Protein AF-A0A0S7WJ43-F1 (afdb_monomer)

Radius of gyration: 15.32 Å; Cα contacts (8 Å, |Δi|>4): 80; chains: 1; bounding box: 43×39×33 Å

Secondary structure (DSSP, 8-state):
---------GGGS-HHHHHHHHHHHH-HHHHHHHTTPPTT---SS--HHHHHHHHHHHHHTHHHHHHHHHHHHHT-TT--SHHHHHHHHHHHHHHTTTTS-HHHHHHHHHHHHHHHTT-

Sequence (119 aa):
MWPALISFGRALMSRRIAIIQLSRLLGKEEFYRYLSLEDGSEPEELSGEQMARLRFLVDERLEELVRGLAGEVVASDDVTDVVSGVAYLEDRLSFFSELLTEGQKEKVRDGFRSFSSRW

Foldseek 3Di:
DDDDPPPPPLPPPAPLVLLVVVCVLLPVVCLCVQLVHDRPPSDRDHDPSSLVSLAVSCVVRVLSNLVSLVVVLVPDPQRDAPVSSVVSLVVSCVSNVVRYDPVSSVSSVVSNVVVRVVD

Nearest PDB structures (foldseek):
  2n1g-assembly1_A  TM=2.984E-01  e=3.089E+00  Homo sapiens
  4fsc-assembly1_A  TM=2.593E-01  e=4.192E+00  Bacillus thuringiensis Bt407

Mean predicted aligned error: 6.55 Å

Structure (mmCIF, N/CA/C/O backbone):
data_AF-A0A0S7WJ43-F1
#
_entry.id   AF-A0A0S7WJ43-F1
#
loop_
_atom_site.group_PDB
_atom_site.id
_atom_site.type_symbol
_atom_site.label_atom_id
_atom_site.label_alt_id
_atom_site.label_comp_id
_atom_site.label_asym_id
_atom_site.label_entity_id
_atom_site.label_seq_id
_atom_site.pdbx_PDB_ins_code
_atom_site.Cartn_x
_atom_site.Cartn_y
_atom_site.Cartn_z
_atom_site.occupancy
_atom_site.B_iso_or_equiv
_atom_site.auth_seq_id
_atom_site.auth_comp_id
_atom_site.auth_asym_id
_atom_site.auth_atom_id
_atom_site.pdbx_PDB_model_num
ATOM 1 N N . MET A 1 1 ? 25.899 25.671 -11.089 1.00 44.09 1 MET A N 1
ATOM 2 C CA . MET A 1 1 ? 24.828 26.461 -10.453 1.00 44.09 1 MET A CA 1
ATOM 3 C C . MET A 1 1 ? 23.564 26.298 -11.286 1.00 44.09 1 MET A C 1
ATOM 5 O O . MET A 1 1 ? 23.363 27.034 -12.237 1.00 44.09 1 MET A O 1
ATOM 9 N N . TRP A 1 2 ? 22.778 25.276 -10.954 1.00 26.72 2 TRP A N 1
ATOM 10 C CA . TRP A 1 2 ? 21.340 25.173 -11.216 1.00 26.72 2 TRP A CA 1
ATOM 11 C C . TRP A 1 2 ? 20.731 24.753 -9.866 1.00 26.72 2 TRP A C 1
ATOM 13 O O . TRP A 1 2 ? 21.372 23.953 -9.174 1.00 26.72 2 TRP A O 1
ATOM 23 N N . PRO A 1 3 ? 19.624 25.361 -9.409 1.00 37.31 3 PRO A N 1
ATOM 24 C CA . PRO A 1 3 ? 19.269 25.393 -8.000 1.00 37.31 3 PRO A CA 1
ATOM 25 C C . PRO A 1 3 ? 18.385 24.217 -7.586 1.00 37.31 3 PRO A C 1
ATOM 27 O O . PRO A 1 3 ? 17.726 23.575 -8.398 1.00 37.31 3 PRO A O 1
ATOM 30 N N . ALA A 1 4 ? 18.380 24.007 -6.273 1.00 45.06 4 ALA A N 1
ATOM 31 C CA . ALA A 1 4 ? 17.487 23.169 -5.495 1.00 45.06 4 ALA A CA 1
ATOM 32 C C . ALA A 1 4 ? 16.045 23.084 -6.031 1.00 45.06 4 ALA A C 1
ATOM 34 O O . ALA A 1 4 ? 15.309 24.067 -6.012 1.00 45.06 4 ALA A O 1
ATOM 35 N N . LEU A 1 5 ? 15.621 21.868 -6.385 1.00 37.72 5 LEU A N 1
ATOM 36 C CA . LEU A 1 5 ? 14.211 21.461 -6.413 1.00 37.72 5 LEU A CA 1
ATOM 37 C C . LEU A 1 5 ? 13.999 20.084 -5.762 1.00 37.72 5 LEU A C 1
ATOM 39 O O . LEU A 1 5 ? 13.026 19.400 -6.045 1.00 37.72 5 LEU A O 1
ATOM 43 N N . ILE A 1 6 ? 14.843 19.706 -4.799 1.00 41.03 6 ILE A N 1
ATOM 44 C CA . ILE A 1 6 ? 14.450 18.716 -3.782 1.00 41.03 6 ILE A CA 1
ATOM 45 C C . ILE A 1 6 ? 13.793 19.500 -2.642 1.00 41.03 6 ILE A C 1
ATOM 47 O O . ILE A 1 6 ? 14.259 19.539 -1.504 1.00 41.03 6 ILE A O 1
ATOM 51 N N . SER A 1 7 ? 12.746 20.252 -2.988 1.00 36.19 7 SER A N 1
ATOM 52 C CA . SER A 1 7 ? 11.915 20.919 -1.998 1.00 36.19 7 SER A CA 1
ATOM 53 C C . SER A 1 7 ? 11.080 19.835 -1.338 1.00 36.19 7 SER A C 1
ATOM 55 O O . SER A 1 7 ? 10.101 19.357 -1.903 1.00 36.19 7 SER A O 1
ATOM 57 N N . PHE A 1 8 ? 11.585 19.361 -0.202 1.00 37.78 8 PHE A N 1
ATOM 58 C CA . PHE A 1 8 ? 10.936 19.148 1.096 1.00 37.78 8 PHE A CA 1
ATOM 59 C C . PHE A 1 8 ? 9.460 19.617 1.266 1.00 37.78 8 PHE A C 1
ATOM 61 O O . PHE A 1 8 ? 9.071 20.108 2.316 1.00 37.78 8 PHE A O 1
ATOM 68 N N . GLY A 1 9 ? 8.591 19.415 0.275 1.00 33.59 9 GLY A N 1
ATOM 69 C CA . GLY A 1 9 ? 7.129 19.460 0.390 1.00 33.59 9 GLY A CA 1
ATOM 70 C C . GLY A 1 9 ? 6.528 18.104 0.791 1.00 33.59 9 GLY A C 1
ATOM 71 O O . GLY A 1 9 ? 5.314 17.969 0.888 1.00 33.59 9 GLY A O 1
A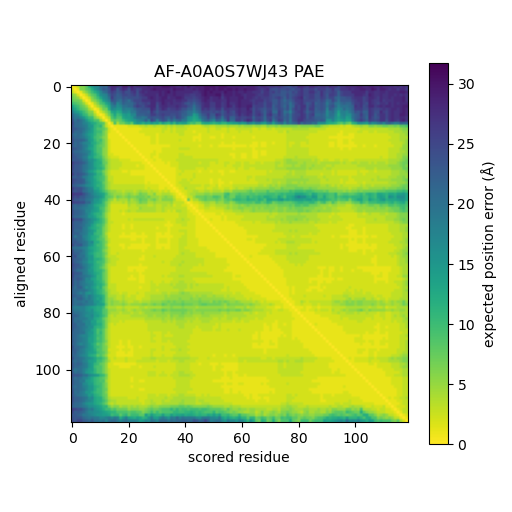TOM 72 N N . ARG A 1 10 ? 7.380 17.090 1.022 1.00 45.44 10 ARG A N 1
ATOM 73 C CA . ARG A 1 10 ? 7.029 15.683 1.306 1.00 45.44 10 ARG A CA 1
ATOM 74 C C . ARG A 1 10 ? 6.368 15.461 2.676 1.00 45.44 10 ARG A C 1
ATOM 76 O O . ARG A 1 10 ? 5.663 14.476 2.836 1.00 45.44 10 ARG A O 1
ATOM 83 N N . ALA A 1 11 ? 6.573 16.352 3.649 1.00 42.56 11 ALA A N 1
ATOM 84 C CA . ALA A 1 11 ? 6.176 16.122 5.046 1.00 42.56 11 ALA A CA 1
ATOM 85 C C . ALA A 1 11 ? 4.689 16.401 5.354 1.00 42.56 11 ALA A C 1
ATOM 87 O O . ALA A 1 11 ? 4.241 16.149 6.467 1.00 42.56 11 ALA A O 1
ATOM 88 N N . LEU A 1 12 ? 3.920 16.902 4.379 1.00 43.00 12 LEU A N 1
ATOM 89 C CA . LEU A 1 12 ? 2.478 17.151 4.504 1.00 43.00 12 LEU A CA 1
ATOM 90 C C . LEU A 1 12 ? 1.684 16.558 3.324 1.00 43.00 12 LEU A C 1
ATOM 92 O O . LEU A 1 12 ? 0.605 17.037 2.987 1.00 43.00 12 LEU A O 1
ATOM 96 N N . MET A 1 13 ? 2.215 15.533 2.650 1.00 52.69 13 MET A N 1
ATOM 97 C CA . MET A 1 13 ? 1.394 14.697 1.769 1.00 52.69 13 MET A CA 1
ATOM 98 C C . MET A 1 13 ? 0.529 13.832 2.681 1.00 52.69 13 MET A C 1
ATOM 100 O O . MET A 1 13 ? 0.998 12.855 3.256 1.00 52.69 13 MET A O 1
ATOM 104 N N . SER A 1 14 ? -0.693 14.315 2.916 1.00 74.94 14 SER A N 1
ATOM 105 C CA . SER A 1 14 ? -1.517 13.921 4.053 1.00 74.94 14 SER A CA 1
ATOM 106 C C . SER A 1 14 ? -1.762 12.419 4.092 1.00 74.94 14 SER A C 1
ATOM 108 O O . SER A 1 14 ? -1.935 11.767 3.062 1.00 74.94 14 SER A O 1
ATOM 110 N N . ARG A 1 15 ? -1.826 11.872 5.304 1.00 86.44 15 ARG A N 1
ATOM 111 C CA . ARG A 1 15 ? -2.199 10.484 5.597 1.00 86.44 15 ARG A CA 1
ATOM 112 C C . ARG A 1 15 ? -3.409 10.002 4.781 1.00 86.44 15 ARG A C 1
ATOM 114 O O . ARG A 1 15 ? -3.416 8.872 4.299 1.00 86.44 15 ARG A O 1
ATOM 121 N N . ARG A 1 16 ? -4.358 10.902 4.509 1.00 90.88 16 ARG A N 1
ATOM 122 C CA . ARG A 1 16 ? -5.455 10.745 3.541 1.00 90.88 16 ARG A CA 1
ATOM 123 C C . ARG A 1 16 ? -5.004 10.244 2.163 1.00 90.88 16 ARG A C 1
ATOM 125 O O . ARG A 1 16 ? -5.562 9.286 1.642 1.00 90.88 16 ARG A O 1
ATOM 132 N N . ILE A 1 17 ? -4.003 10.877 1.550 1.00 92.19 17 ILE A N 1
ATOM 133 C CA . ILE A 1 17 ? -3.468 10.490 0.236 1.00 92.19 17 ILE A CA 1
ATOM 134 C C . ILE A 1 17 ? -2.837 9.101 0.302 1.00 92.19 17 ILE A C 1
ATOM 136 O O . ILE A 1 17 ? -3.045 8.304 -0.613 1.00 92.19 17 ILE A O 1
ATOM 140 N N . ALA A 1 18 ? -2.126 8.780 1.385 1.00 93.56 18 ALA A N 1
ATOM 141 C CA . ALA A 1 18 ? -1.580 7.441 1.585 1.00 93.56 18 ALA A CA 1
ATOM 142 C C . ALA A 1 18 ? -2.696 6.386 1.671 1.00 93.56 18 ALA A C 1
ATOM 144 O O . ALA A 1 18 ? -2.615 5.360 0.999 1.00 93.56 18 ALA A O 1
ATOM 145 N N . ILE A 1 19 ? -3.779 6.671 2.404 1.00 94.44 19 ILE A N 1
ATOM 146 C CA . ILE A 1 19 ? -4.969 5.806 2.486 1.00 94.44 19 ILE A CA 1
ATOM 147 C C . ILE A 1 19 ? -5.586 5.604 1.096 1.00 94.44 19 ILE A C 1
ATOM 149 O O . ILE A 1 19 ? -5.837 4.471 0.688 1.00 94.44 19 ILE A O 1
ATOM 153 N N . ILE A 1 20 ? -5.784 6.686 0.337 1.00 93.44 20 ILE A N 1
ATOM 154 C CA . ILE A 1 20 ? -6.377 6.629 -1.005 1.00 93.44 20 ILE A CA 1
ATOM 155 C C . ILE A 1 20 ? -5.505 5.805 -1.951 1.00 93.44 20 ILE A C 1
ATOM 157 O O . ILE A 1 20 ? -6.016 4.923 -2.641 1.00 93.44 20 ILE A O 1
ATOM 161 N N . GLN A 1 21 ? -4.200 6.064 -2.003 1.00 94.50 21 GLN A 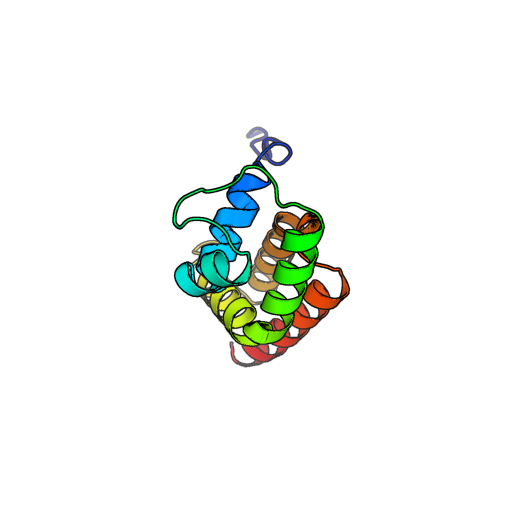N 1
ATOM 162 C CA . GLN A 1 21 ? -3.311 5.336 -2.907 1.00 94.50 21 GLN A CA 1
ATOM 163 C C . GLN A 1 21 ? -3.207 3.858 -2.534 1.00 94.50 21 GLN A C 1
ATOM 165 O O . GLN A 1 21 ? -3.280 3.007 -3.418 1.00 94.50 21 GLN A O 1
ATOM 170 N N . LEU A 1 22 ? -3.136 3.541 -1.240 1.00 95.25 22 LEU A N 1
ATOM 171 C CA . LEU A 1 22 ? -3.130 2.157 -0.785 1.00 95.25 22 LEU A CA 1
ATOM 172 C C . LEU A 1 22 ? -4.453 1.447 -1.118 1.00 95.25 22 LEU A C 1
ATOM 174 O O . LEU A 1 22 ? -4.432 0.300 -1.559 1.00 95.25 22 LEU A O 1
ATOM 178 N N . SER A 1 23 ? -5.596 2.138 -1.015 1.00 94.88 23 SER A N 1
ATOM 179 C CA . SER A 1 23 ? -6.892 1.577 -1.423 1.00 94.88 23 SER A CA 1
ATOM 180 C C . SER A 1 23 ? -6.936 1.204 -2.909 1.00 94.88 23 SER A C 1
ATOM 182 O O . SER A 1 23 ? -7.558 0.211 -3.274 1.00 94.88 23 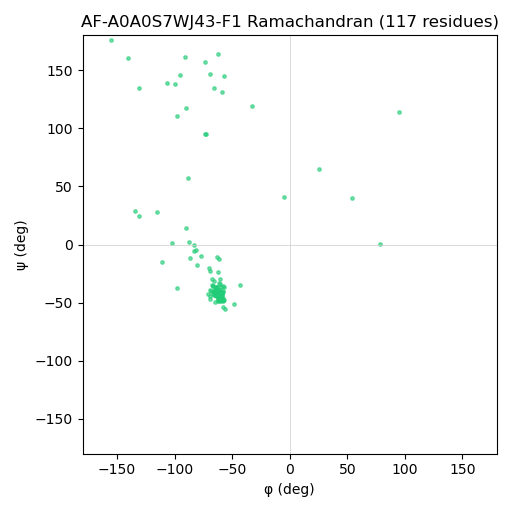SER A O 1
ATOM 184 N N . ARG A 1 24 ? -6.242 1.953 -3.777 1.00 93.50 24 ARG A N 1
ATOM 185 C CA . ARG A 1 24 ? -6.160 1.648 -5.214 1.00 93.50 24 ARG A CA 1
ATOM 186 C C . ARG A 1 24 ? -5.311 0.410 -5.480 1.00 93.50 24 ARG A C 1
ATOM 188 O O . ARG A 1 24 ? -5.726 -0.427 -6.273 1.00 93.50 24 ARG A O 1
ATOM 195 N N . LEU A 1 25 ? -4.174 0.282 -4.793 1.00 95.25 25 LEU A N 1
ATOM 196 C CA . LEU A 1 25 ? -3.278 -0.875 -4.909 1.00 95.25 25 LEU A CA 1
ATOM 197 C C . LEU A 1 25 ? -3.931 -2.173 -4.408 1.00 95.25 25 LEU A C 1
ATOM 199 O O . LEU A 1 25 ? -3.753 -3.221 -5.016 1.00 95.25 25 LEU A O 1
ATOM 203 N N . LEU A 1 26 ? -4.716 -2.103 -3.328 1.00 94.38 26 LEU A N 1
ATOM 204 C CA . LEU A 1 26 ? -5.378 -3.271 -2.727 1.00 94.38 26 LEU A CA 1
ATOM 205 C C . LEU A 1 26 ? -6.747 -3.600 -3.354 1.00 94.38 26 LEU A C 1
ATOM 207 O O . LEU A 1 26 ? -7.300 -4.678 -3.116 1.00 94.38 26 LEU A O 1
ATOM 211 N N . GLY A 1 27 ? -7.286 -2.690 -4.168 1.00 92.81 27 GLY A N 1
ATOM 212 C CA . GLY A 1 27 ? -8.638 -2.748 -4.715 1.00 92.81 27 GLY A CA 1
ATOM 213 C C . GLY A 1 27 ? -9.624 -1.955 -3.857 1.00 92.81 27 GLY A C 1
ATOM 214 O O . GLY A 1 27 ? -9.920 -2.323 -2.720 1.00 92.81 27 GLY A O 1
ATOM 215 N N . LYS A 1 28 ? -10.161 -0.870 -4.431 1.00 92.06 28 LYS A N 1
ATOM 216 C CA . LYS A 1 28 ? -10.951 0.136 -3.707 1.00 92.06 28 LYS A CA 1
ATOM 217 C C . LYS A 1 28 ? -12.148 -0.489 -2.984 1.00 92.06 28 LYS A C 1
ATOM 219 O O . LYS A 1 28 ? -12.269 -0.370 -1.774 1.00 92.06 28 LYS A O 1
ATOM 224 N N . GLU A 1 29 ? -13.007 -1.205 -3.695 1.00 89.94 29 GLU A N 1
ATOM 225 C CA . GLU A 1 29 ? -14.235 -1.768 -3.114 1.00 89.94 29 GLU A CA 1
ATOM 226 C C . GLU A 1 29 ? -13.960 -2.717 -1.937 1.00 89.94 29 GLU A C 1
ATOM 228 O O . GLU A 1 29 ? -14.621 -2.643 -0.901 1.00 89.94 29 GLU A O 1
ATOM 233 N N . GLU A 1 30 ? -12.951 -3.584 -2.075 1.00 90.25 30 GLU A N 1
ATOM 234 C CA . GLU A 1 30 ? -12.512 -4.501 -1.019 1.00 90.25 30 GLU A CA 1
ATOM 235 C C . GLU A 1 30 ? -12.002 -3.731 0.198 1.00 90.25 30 GLU A C 1
ATOM 237 O O . GLU A 1 30 ? -12.411 -4.012 1.322 1.00 90.25 30 GLU A O 1
ATOM 242 N N . PHE A 1 31 ? -11.168 -2.718 -0.035 1.00 94.19 31 PHE A N 1
ATOM 243 C CA . PHE A 1 31 ? -10.596 -1.875 1.003 1.00 94.19 31 PHE A CA 1
ATOM 244 C C . PHE A 1 31 ? -11.674 -1.188 1.850 1.00 94.19 31 PHE A C 1
ATOM 246 O O . PHE A 1 31 ? -11.687 -1.332 3.073 1.00 94.19 31 PHE A O 1
ATOM 253 N N . TYR A 1 32 ? -12.609 -0.474 1.215 1.00 93.50 32 TYR A N 1
ATOM 254 C CA . TYR A 1 32 ? -13.651 0.263 1.938 1.00 93.50 32 TYR A CA 1
ATOM 255 C C . TYR A 1 32 ? -14.576 -0.685 2.707 1.00 93.50 32 TYR A C 1
ATOM 257 O O . TYR A 1 32 ? -14.840 -0.466 3.892 1.00 93.50 32 TYR A O 1
ATOM 265 N N . ARG A 1 33 ? -14.984 -1.798 2.083 1.00 93.06 33 ARG A N 1
ATOM 266 C CA . ARG A 1 33 ? -15.788 -2.838 2.736 1.00 93.06 33 ARG A CA 1
ATOM 267 C C . ARG A 1 33 ? -15.080 -3.427 3.958 1.00 93.06 33 ARG A C 1
ATOM 269 O O . ARG A 1 33 ? -15.693 -3.529 5.020 1.00 93.06 33 ARG A O 1
ATOM 276 N N . TYR A 1 34 ? -13.805 -3.794 3.832 1.00 94.25 34 TYR A N 1
ATOM 277 C CA . TYR A 1 34 ? -13.047 -4.448 4.904 1.00 94.25 34 TYR A CA 1
ATOM 278 C C . TYR A 1 34 ? -12.800 -3.520 6.103 1.00 94.25 34 TYR A C 1
ATOM 280 O O . TYR A 1 34 ? -12.846 -3.944 7.258 1.00 94.25 34 TYR A O 1
ATOM 288 N N . LEU A 1 35 ? -12.594 -2.226 5.846 1.00 94.88 35 LEU A N 1
ATOM 289 C CA . LEU A 1 35 ? -12.413 -1.217 6.893 1.00 94.88 35 LEU A CA 1
ATOM 290 C C . LEU A 1 35 ? -13.744 -0.691 7.461 1.00 94.88 35 LEU A C 1
ATOM 292 O O . LEU A 1 35 ? -13.724 0.133 8.375 1.00 94.88 35 LEU A O 1
ATOM 296 N N . SER A 1 36 ? -14.889 -1.178 6.969 1.00 93.31 36 SER A N 1
ATOM 297 C CA . SER A 1 36 ? -16.224 -0.661 7.312 1.00 93.31 36 SER A CA 1
ATOM 298 C C . SER A 1 36 ? -16.343 0.851 7.081 1.00 93.31 36 SER A C 1
ATOM 300 O O . SER A 1 36 ? -16.914 1.574 7.896 1.00 93.31 36 SER A O 1
ATOM 302 N N . LEU A 1 37 ? -15.762 1.326 5.981 1.00 91.31 37 LEU A N 1
ATOM 303 C CA . LEU A 1 37 ? -15.861 2.705 5.522 1.00 91.31 37 LEU A CA 1
ATOM 304 C C . LEU A 1 37 ? -16.991 2.829 4.500 1.00 91.31 37 LEU A C 1
ATOM 306 O O . LEU A 1 37 ? -17.210 1.928 3.690 1.00 91.31 37 LEU A O 1
ATOM 310 N N . GLU A 1 38 ? -17.668 3.973 4.496 1.00 87.94 38 GLU A N 1
ATOM 311 C CA . GLU A 1 38 ? -18.561 4.335 3.396 1.00 87.94 38 GLU A CA 1
ATOM 312 C C . GLU A 1 38 ? -17.733 4.553 2.121 1.00 87.94 38 GLU A C 1
ATOM 314 O O . GLU A 1 38 ? -16.669 5.183 2.173 1.00 87.94 38 GLU A O 1
ATOM 319 N N . ASP A 1 39 ? -18.175 4.011 0.984 1.00 77.25 39 ASP A N 1
ATOM 320 C CA . ASP A 1 39 ? -17.433 4.148 -0.271 1.00 77.25 39 ASP A CA 1
ATOM 321 C C . ASP A 1 39 ? -17.262 5.630 -0.632 1.00 77.25 39 ASP A C 1
ATOM 323 O O . ASP A 1 39 ? -18.196 6.425 -0.584 1.00 77.25 39 ASP A O 1
ATOM 327 N N . GLY A 1 40 ? -16.029 6.016 -0.958 1.00 75.88 40 GLY A N 1
ATOM 328 C CA . GLY A 1 40 ? -15.683 7.397 -1.286 1.00 75.88 40 GLY A CA 1
ATOM 329 C C . GLY A 1 40 ? -15.531 8.339 -0.087 1.00 75.88 40 GLY A C 1
ATOM 330 O O . GLY A 1 40 ? -15.158 9.487 -0.298 1.00 75.88 40 GLY A O 1
ATOM 331 N N . SER A 1 41 ? -15.703 7.872 1.157 1.00 81.44 41 SER A N 1
ATOM 332 C CA . SER A 1 41 ? -15.526 8.699 2.370 1.00 81.44 41 SER A CA 1
ATOM 333 C C . SER A 1 41 ? -14.106 9.244 2.588 1.00 81.44 41 SER A C 1
ATOM 335 O O . SER A 1 41 ? -13.932 10.102 3.446 1.00 81.44 41 SER A O 1
ATOM 337 N N . GLU A 1 42 ? -13.116 8.768 1.810 1.00 85.00 42 GLU A N 1
ATOM 338 C CA . GLU A 1 42 ? -11.708 9.221 1.764 1.00 85.00 42 GLU A CA 1
ATOM 339 C C . GLU A 1 42 ? -11.220 9.874 3.078 1.00 85.00 42 GLU A C 1
ATOM 341 O O . GLU A 1 42 ? -10.942 11.082 3.103 1.00 85.00 42 GLU A O 1
ATOM 346 N N . PRO A 1 43 ? -11.160 9.094 4.177 1.00 86.25 43 PRO A N 1
ATOM 347 C CA . PRO A 1 43 ? -10.969 9.642 5.511 1.00 86.25 43 PRO A CA 1
ATOM 348 C C . PRO A 1 43 ? -9.558 10.208 5.682 1.00 86.25 43 PRO A C 1
ATOM 350 O O . PRO A 1 43 ? -8.589 9.685 5.128 1.00 86.25 43 PRO A O 1
ATOM 353 N N . GLU A 1 44 ? -9.436 11.274 6.476 1.00 88.00 44 GLU A N 1
ATOM 354 C CA . GLU A 1 44 ? -8.134 11.875 6.788 1.00 88.00 44 GLU A CA 1
ATOM 355 C C . GLU A 1 44 ? -7.248 10.940 7.618 1.00 88.00 44 GLU A C 1
ATOM 357 O O . GLU A 1 44 ? -6.036 10.874 7.402 1.00 88.00 44 GLU A O 1
ATOM 362 N N . GLU A 1 45 ? -7.870 10.174 8.515 1.00 90.38 45 GLU A N 1
ATOM 363 C CA . GLU A 1 45 ? -7.222 9.207 9.392 1.00 90.38 45 GLU A CA 1
ATOM 364 C C . GLU A 1 45 ? -8.063 7.938 9.540 1.00 90.38 45 GLU A C 1
ATOM 366 O O . GLU A 1 45 ? -9.272 7.931 9.314 1.00 90.38 45 GLU A O 1
ATOM 371 N N . LEU A 1 46 ? -7.413 6.857 9.966 1.00 92.88 46 LEU A N 1
ATOM 372 C CA . LEU A 1 46 ? -8.073 5.609 10.330 1.00 92.88 46 LEU A CA 1
ATOM 373 C C . LEU A 1 46 ? -8.047 5.446 11.848 1.00 92.88 46 LEU A C 1
ATOM 375 O O . LEU A 1 46 ? -7.020 5.687 12.488 1.00 92.88 46 LEU A O 1
ATOM 379 N N . SER A 1 47 ? -9.154 4.975 12.416 1.00 94.81 47 SER A N 1
ATOM 380 C CA . SER A 1 47 ? -9.211 4.584 13.823 1.00 94.81 47 SER A CA 1
ATOM 381 C C . SER A 1 47 ? -8.250 3.423 14.118 1.00 94.81 47 SER A C 1
ATOM 383 O O . SER A 1 47 ? -7.802 2.714 13.214 1.00 94.81 47 SER A O 1
ATOM 385 N N . GLY A 1 48 ? -7.952 3.171 15.396 1.00 95.19 48 GLY A N 1
ATOM 386 C CA . GLY A 1 48 ? -7.095 2.043 15.786 1.00 95.19 48 GLY A CA 1
ATOM 387 C C . GLY A 1 48 ? -7.624 0.684 15.305 1.00 95.19 48 GLY A C 1
ATOM 388 O O . GLY A 1 48 ? -6.849 -0.163 14.863 1.00 95.19 48 GLY A O 1
ATOM 389 N N . GLU A 1 49 ? -8.946 0.497 15.315 1.00 96.38 49 GLU A N 1
ATOM 390 C CA . GLU A 1 49 ? -9.588 -0.715 14.800 1.00 96.38 49 GLU A CA 1
ATOM 391 C C . GLU A 1 49 ? -9.467 -0.820 13.273 1.00 96.38 49 GLU A C 1
ATOM 393 O O . GLU A 1 49 ? -9.099 -1.871 12.747 1.00 96.38 49 GLU A O 1
ATOM 398 N N . GLN A 1 50 ? -9.702 0.280 12.553 1.00 96.44 50 GLN A N 1
ATOM 399 C CA . GLN A 1 50 ? -9.529 0.330 11.099 1.00 96.44 50 GLN A 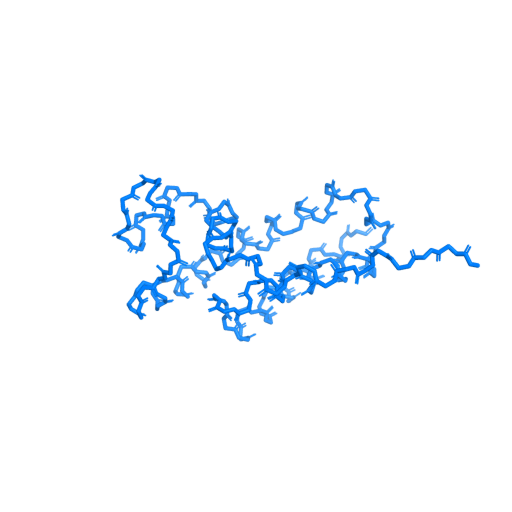CA 1
ATOM 400 C C . GLN A 1 50 ? -8.073 0.090 10.696 1.00 96.44 50 GLN A C 1
ATOM 402 O O . GLN A 1 50 ? -7.818 -0.598 9.714 1.00 96.44 50 GLN A O 1
ATOM 407 N N . MET A 1 51 ? -7.115 0.589 11.478 1.00 97.19 51 MET A N 1
ATOM 408 C CA . MET A 1 51 ? -5.689 0.339 11.276 1.00 97.19 51 MET A CA 1
ATOM 409 C C . MET A 1 51 ? -5.329 -1.138 11.474 1.00 97.19 51 MET A C 1
ATOM 411 O O . MET A 1 51 ? -4.554 -1.696 10.699 1.00 97.19 51 MET A O 1
ATOM 415 N N . ALA A 1 52 ? -5.903 -1.799 12.483 1.00 96.56 52 ALA A N 1
ATOM 416 C CA . ALA A 1 52 ? -5.705 -3.233 12.690 1.00 96.56 52 ALA A CA 1
ATOM 417 C C . ALA A 1 52 ? -6.272 -4.058 11.522 1.00 96.56 52 ALA A C 1
ATOM 419 O O . ALA A 1 52 ? -5.590 -4.943 11.004 1.00 96.56 52 ALA A O 1
ATOM 420 N N . ARG A 1 53 ? -7.480 -3.719 11.053 1.00 97.38 53 ARG A N 1
ATOM 421 C CA . ARG A 1 53 ? -8.107 -4.359 9.885 1.00 97.38 53 ARG A CA 1
ATOM 422 C C . ARG A 1 53 ? -7.334 -4.101 8.595 1.00 97.38 53 ARG A C 1
ATOM 424 O O . ARG A 1 53 ? -7.152 -5.027 7.816 1.00 97.38 53 ARG A O 1
ATOM 431 N N . LEU A 1 54 ? -6.835 -2.881 8.391 1.00 97.19 54 LEU A N 1
ATOM 432 C CA . LEU A 1 54 ? -5.971 -2.545 7.260 1.00 97.19 54 LEU A CA 1
ATOM 433 C C . LEU A 1 54 ? -4.733 -3.437 7.229 1.00 97.19 54 LEU A C 1
ATOM 435 O O . LEU A 1 54 ? -4.399 -3.986 6.185 1.00 97.19 54 LEU A O 1
ATOM 439 N N . ARG A 1 55 ? -4.060 -3.599 8.370 1.00 96.69 55 ARG A N 1
ATOM 440 C CA . ARG A 1 55 ? -2.865 -4.443 8.449 1.00 96.69 55 ARG A CA 1
ATOM 441 C C . ARG A 1 55 ? -3.200 -5.892 8.109 1.00 96.69 55 ARG A C 1
ATOM 443 O O . ARG A 1 55 ? -2.502 -6.479 7.297 1.00 96.69 55 ARG A O 1
ATOM 450 N N . PHE A 1 56 ? -4.295 -6.430 8.637 1.00 97.25 56 PHE A N 1
ATOM 451 C CA . PHE A 1 56 ? -4.734 -7.772 8.259 1.00 97.25 56 PHE A CA 1
ATOM 452 C C . PHE A 1 56 ? -5.022 -7.885 6.751 1.00 97.25 56 PHE A C 1
ATOM 454 O O . PHE A 1 56 ? -4.547 -8.811 6.104 1.00 97.25 56 PHE A O 1
ATOM 461 N N . LEU A 1 57 ? -5.731 -6.912 6.169 1.00 97.12 57 LEU A N 1
ATOM 462 C CA . LEU A 1 57 ? -6.020 -6.887 4.733 1.00 97.12 57 LEU A CA 1
ATOM 463 C C . LEU A 1 57 ? -4.744 -6.853 3.884 1.00 97.12 57 LEU A C 1
ATOM 465 O O . LEU A 1 57 ? -4.669 -7.543 2.874 1.00 97.12 57 LEU A O 1
ATOM 469 N N . VAL A 1 58 ? -3.746 -6.060 4.283 1.00 97.44 58 VAL A N 1
ATOM 470 C CA . VAL A 1 58 ? -2.445 -6.002 3.600 1.00 97.44 58 VAL A CA 1
ATOM 471 C C . VAL A 1 58 ? -1.761 -7.365 3.606 1.00 97.44 58 VAL A C 1
ATOM 473 O O . VAL A 1 58 ? -1.180 -7.742 2.594 1.00 97.44 58 VAL A O 1
ATOM 476 N N . ASP A 1 59 ? -1.816 -8.101 4.717 1.00 96.88 59 ASP A N 1
ATOM 477 C CA . ASP A 1 59 ? -1.225 -9.438 4.787 1.00 96.88 59 ASP A CA 1
ATOM 478 C C . ASP A 1 59 ? -1.957 -10.437 3.875 1.00 96.88 59 ASP A C 1
ATOM 480 O O . ASP A 1 59 ? -1.299 -11.203 3.174 1.00 96.88 59 ASP A O 1
ATOM 484 N N . GLU A 1 60 ? -3.291 -10.386 3.818 1.00 96.69 60 GLU A N 1
ATOM 485 C CA . GLU A 1 60 ? -4.103 -11.239 2.932 1.00 96.69 60 GLU A CA 1
ATOM 486 C C . GLU A 1 60 ? -3.915 -10.912 1.444 1.00 96.69 60 GLU A C 1
ATOM 488 O O . GLU A 1 60 ? -4.059 -11.781 0.588 1.00 96.69 60 GLU A O 1
ATOM 493 N N . ARG A 1 61 ? -3.610 -9.649 1.129 1.00 96.19 61 ARG A N 1
ATOM 494 C CA . ARG A 1 61 ? -3.527 -9.109 -0.240 1.00 96.19 61 ARG A CA 1
ATOM 495 C C . ARG A 1 61 ? -2.116 -8.657 -0.601 1.00 96.19 61 ARG A C 1
ATOM 497 O O . ARG A 1 61 ? -1.910 -7.728 -1.387 1.00 96.19 61 ARG A O 1
ATOM 504 N N . LEU A 1 62 ? -1.127 -9.293 0.023 1.00 95.88 62 LEU A N 1
ATOM 505 C CA . LEU A 1 62 ? 0.278 -8.948 -0.146 1.00 95.88 62 LEU A CA 1
ATOM 506 C C . LEU A 1 62 ? 0.714 -9.107 -1.606 1.00 95.88 62 LEU A C 1
ATOM 508 O O . LEU A 1 62 ? 1.469 -8.283 -2.121 1.00 95.88 62 LEU A O 1
ATOM 512 N N . GLU A 1 63 ? 0.236 -10.153 -2.278 1.00 94.12 63 GLU A N 1
ATOM 513 C CA . GLU A 1 63 ? 0.578 -10.416 -3.673 1.00 94.12 63 GLU A CA 1
ATOM 514 C C . GLU A 1 63 ? 0.048 -9.316 -4.603 1.00 94.12 63 GLU A C 1
ATOM 516 O O . GLU A 1 63 ? 0.784 -8.835 -5.466 1.00 94.12 63 GLU A O 1
ATOM 521 N N . GLU A 1 64 ? -1.192 -8.865 -4.411 1.00 94.69 64 GLU A N 1
ATOM 522 C CA . GLU A 1 64 ? -1.767 -7.743 -5.152 1.00 94.69 64 GLU A CA 1
ATOM 523 C C . GLU A 1 64 ? -0.999 -6.449 -4.897 1.00 94.69 64 GLU A C 1
ATOM 525 O O . GLU A 1 64 ? -0.698 -5.727 -5.848 1.00 94.69 64 GLU A O 1
ATOM 530 N N . LEU A 1 65 ? -0.624 -6.179 -3.643 1.00 96.31 65 LEU A N 1
ATOM 531 C CA . LEU A 1 65 ? 0.180 -5.008 -3.298 1.00 96.31 65 LEU A CA 1
ATOM 532 C C . LEU A 1 65 ? 1.534 -5.027 -4.019 1.00 96.31 65 LEU A C 1
ATOM 534 O O . LEU A 1 65 ? 1.918 -4.031 -4.633 1.00 96.31 65 LEU A O 1
ATOM 538 N N . VAL A 1 66 ? 2.240 -6.161 -3.990 1.00 96.12 66 VAL A N 1
ATOM 539 C CA . VAL A 1 66 ? 3.527 -6.332 -4.682 1.00 96.12 66 VAL A CA 1
ATOM 540 C C . VAL A 1 66 ? 3.363 -6.150 -6.188 1.00 96.12 66 VAL A C 1
ATOM 542 O O . VAL A 1 66 ? 4.139 -5.417 -6.798 1.00 96.12 66 VAL A O 1
ATOM 545 N N . ARG A 1 67 ? 2.347 -6.770 -6.799 1.00 93.94 67 ARG A N 1
ATOM 546 C CA . ARG A 1 67 ? 2.074 -6.634 -8.239 1.00 93.94 67 ARG A CA 1
ATOM 547 C C . ARG A 1 67 ? 1.720 -5.200 -8.625 1.00 93.94 67 ARG A C 1
ATOM 549 O O . ARG A 1 67 ? 2.184 -4.730 -9.659 1.00 93.94 67 ARG A O 1
ATOM 556 N N . GLY A 1 68 ? 0.931 -4.505 -7.808 1.00 94.56 68 GLY A N 1
ATOM 557 C CA . GLY A 1 68 ? 0.576 -3.105 -8.026 1.00 94.56 68 GLY A CA 1
ATOM 558 C C . GLY A 1 68 ? 1.804 -2.196 -7.997 1.00 94.56 68 GLY A C 1
ATOM 559 O O . GLY A 1 68 ? 2.014 -1.424 -8.927 1.00 94.56 68 GLY A O 1
ATOM 560 N N . LEU A 1 69 ? 2.663 -2.354 -6.985 1.00 95.38 69 LEU A N 1
ATOM 561 C CA . LEU A 1 69 ? 3.919 -1.603 -6.872 1.00 95.38 69 LEU A CA 1
ATOM 562 C C . LEU A 1 69 ? 4.896 -1.934 -8.006 1.00 95.38 69 LEU A C 1
ATOM 564 O O . LEU A 1 69 ? 5.521 -1.039 -8.564 1.00 95.38 69 LEU A O 1
ATOM 568 N N . ALA A 1 70 ? 5.001 -3.204 -8.398 1.00 93.94 70 ALA A N 1
ATOM 569 C CA . ALA A 1 70 ? 5.781 -3.607 -9.563 1.00 93.94 70 ALA A CA 1
ATOM 570 C C . ALA A 1 70 ? 5.245 -2.983 -10.862 1.00 93.94 70 ALA A C 1
ATOM 572 O O . ALA A 1 70 ? 6.026 -2.538 -11.699 1.00 93.94 70 ALA A O 1
ATOM 573 N N . GLY A 1 71 ? 3.921 -2.893 -11.009 1.00 92.44 71 GLY A N 1
ATOM 574 C CA . GLY A 1 71 ? 3.280 -2.187 -12.115 1.00 92.44 71 GLY A CA 1
ATOM 575 C C . GLY A 1 71 ? 3.613 -0.693 -12.137 1.00 92.44 71 GLY A C 1
ATOM 576 O O . GLY A 1 71 ? 3.924 -0.169 -13.202 1.00 92.44 71 GLY A O 1
ATOM 577 N N . GLU A 1 72 ? 3.606 -0.024 -10.978 1.00 92.81 72 GLU A N 1
ATOM 578 C CA . GLU A 1 72 ? 4.036 1.379 -10.855 1.00 92.81 72 GLU A CA 1
ATOM 579 C C . GLU A 1 72 ? 5.501 1.559 -11.285 1.00 92.81 72 GLU A C 1
ATOM 581 O O . GLU A 1 72 ? 5.804 2.473 -12.048 1.00 92.81 72 GLU A O 1
ATOM 586 N N . VAL A 1 73 ? 6.393 0.659 -10.853 1.00 93.00 73 VAL A N 1
ATOM 587 C CA . VAL A 1 73 ? 7.817 0.677 -11.228 1.00 93.00 73 VAL A CA 1
ATOM 588 C C . VAL A 1 73 ? 7.997 0.521 -12.737 1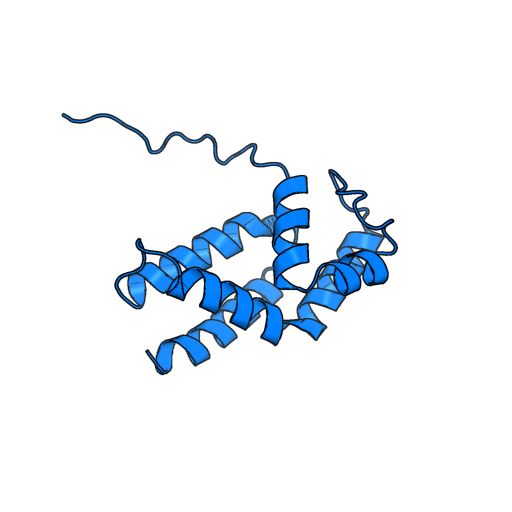.00 93.00 73 VAL A C 1
ATOM 590 O O . VAL A 1 73 ? 8.717 1.303 -13.346 1.00 93.00 73 VAL A O 1
ATOM 593 N N . VAL A 1 74 ? 7.328 -0.458 -13.354 1.00 91.19 74 VAL A N 1
ATOM 594 C CA . VAL A 1 74 ? 7.428 -0.716 -14.802 1.00 91.19 74 VAL A CA 1
ATOM 595 C C . VAL A 1 74 ? 6.852 0.435 -15.632 1.00 91.19 74 VAL A C 1
ATOM 597 O O . VAL A 1 74 ? 7.317 0.681 -16.741 1.00 91.19 74 VAL A O 1
ATOM 600 N N . ALA A 1 75 ? 5.839 1.134 -15.119 1.00 90.75 75 ALA A N 1
ATOM 601 C CA . ALA A 1 75 ? 5.206 2.261 -15.801 1.00 90.75 75 ALA A CA 1
ATOM 602 C C . ALA A 1 75 ? 5.945 3.600 -15.611 1.00 90.75 75 ALA A C 1
ATOM 604 O O . ALA A 1 75 ? 5.529 4.601 -16.193 1.00 90.75 75 ALA A O 1
ATOM 605 N N . SER A 1 76 ? 6.987 3.644 -14.779 1.00 89.38 76 SER A N 1
ATOM 606 C CA . SER A 1 76 ? 7.715 4.869 -14.453 1.00 89.38 76 SER A CA 1
ATOM 607 C C . SER A 1 76 ? 8.874 5.105 -15.420 1.00 89.38 76 SER A C 1
ATOM 609 O O . SER A 1 76 ? 9.844 4.354 -15.410 1.00 89.38 76 SER A O 1
ATOM 611 N N . ASP A 1 77 ? 8.834 6.211 -16.168 1.00 88.88 77 ASP A N 1
ATOM 612 C CA . ASP A 1 77 ? 9.918 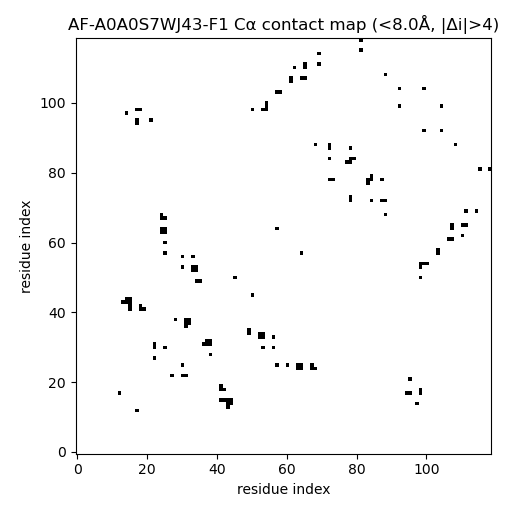6.612 -17.084 1.00 88.88 77 ASP A CA 1
ATOM 613 C C . ASP A 1 77 ? 11.256 6.880 -16.362 1.00 88.88 77 ASP A C 1
ATOM 615 O O . ASP A 1 77 ? 12.325 6.773 -16.961 1.00 88.88 77 ASP A O 1
ATOM 619 N N . ASP A 1 78 ? 11.206 7.197 -15.062 1.00 87.19 78 ASP A N 1
ATOM 620 C CA . ASP A 1 78 ? 12.389 7.423 -14.218 1.00 87.19 78 ASP A CA 1
ATOM 621 C C . ASP A 1 78 ? 13.098 6.119 -13.790 1.00 87.19 78 ASP A C 1
ATOM 623 O O . ASP A 1 78 ? 14.189 6.166 -13.217 1.00 87.19 78 ASP A O 1
ATOM 627 N N . VAL A 1 79 ? 12.491 4.950 -14.030 1.00 91.12 79 VAL A N 1
ATOM 628 C CA . VAL A 1 79 ? 13.082 3.647 -13.700 1.00 91.12 79 VAL A CA 1
ATOM 629 C C . VAL A 1 79 ? 13.728 3.054 -14.947 1.00 91.12 79 VAL A C 1
ATOM 631 O O . VAL A 1 79 ? 13.052 2.618 -15.875 1.00 91.12 79 VAL A O 1
ATOM 634 N N . THR A 1 80 ? 15.057 2.990 -14.949 1.00 89.94 80 THR A N 1
ATOM 635 C CA . THR A 1 80 ? 15.846 2.506 -16.095 1.00 89.94 80 THR A CA 1
ATOM 636 C C . THR A 1 80 ? 16.537 1.171 -15.845 1.00 89.94 80 THR A C 1
ATOM 638 O O . THR A 1 80 ? 17.024 0.540 -16.780 1.00 89.94 80 THR A O 1
ATOM 641 N N . ASP A 1 81 ? 16.623 0.748 -14.586 1.00 88.94 81 ASP A N 1
ATOM 642 C CA . ASP A 1 81 ? 17.297 -0.474 -14.160 1.00 88.94 81 ASP A CA 1
ATOM 643 C C . ASP A 1 81 ? 16.734 -0.990 -12.824 1.00 88.94 81 ASP A C 1
ATOM 645 O O . ASP A 1 81 ? 15.887 -0.373 -12.175 1.00 88.94 81 ASP A O 1
ATOM 649 N N . VAL A 1 82 ? 17.225 -2.148 -12.383 1.00 90.31 82 VAL A N 1
ATOM 650 C CA . VAL A 1 82 ? 16.813 -2.756 -11.110 1.00 90.31 82 VAL A CA 1
ATOM 651 C C . VAL A 1 82 ? 17.138 -1.858 -9.909 1.00 90.31 82 VAL A C 1
ATOM 653 O O . VAL A 1 82 ? 16.386 -1.846 -8.938 1.00 90.31 82 VAL A O 1
ATOM 656 N N . VAL A 1 83 ? 18.230 -1.088 -9.951 1.00 91.38 83 VAL A N 1
ATOM 657 C CA . VAL A 1 83 ? 18.660 -0.241 -8.824 1.00 91.38 83 VAL A CA 1
ATOM 658 C C . VAL A 1 83 ? 17.692 0.927 -8.627 1.00 91.38 83 VAL A C 1
ATOM 660 O O . VAL A 1 83 ? 17.233 1.165 -7.510 1.00 91.38 83 VAL A O 1
ATOM 663 N N . SER A 1 84 ? 17.332 1.613 -9.711 1.00 92.44 84 SER A N 1
ATOM 664 C CA . SER A 1 84 ? 16.313 2.668 -9.732 1.00 92.44 84 SER A CA 1
ATOM 665 C C . SER A 1 84 ? 14.925 2.128 -9.376 1.00 92.4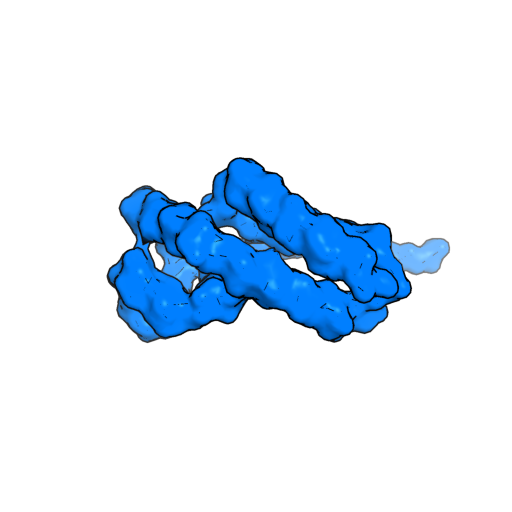4 84 SER A C 1
ATOM 667 O O . SER A 1 84 ? 14.202 2.778 -8.623 1.00 92.44 84 SER A O 1
ATOM 669 N N . GLY A 1 85 ? 14.582 0.905 -9.796 1.00 93.00 85 GLY A N 1
ATOM 670 C CA . GLY A 1 85 ? 13.335 0.245 -9.396 1.00 93.00 85 GLY A CA 1
ATOM 671 C C . GLY A 1 85 ? 13.261 -0.056 -7.894 1.00 93.00 85 GLY A C 1
ATOM 672 O O . GLY A 1 85 ? 12.234 0.184 -7.260 1.00 93.00 85 GLY A O 1
ATOM 673 N N . VAL A 1 86 ? 14.361 -0.519 -7.291 1.00 94.00 86 VAL A N 1
ATOM 674 C CA . VAL A 1 86 ? 14.450 -0.718 -5.833 1.00 94.00 86 VAL A CA 1
ATOM 675 C C . VAL A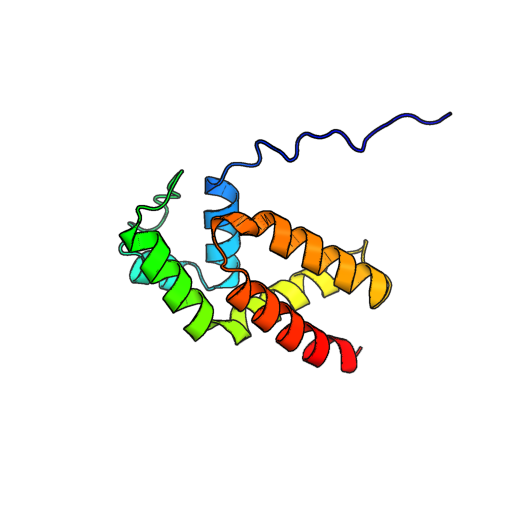 1 86 ? 14.361 0.617 -5.090 1.00 94.00 86 VAL A C 1
ATOM 677 O O . VAL A 1 86 ? 13.660 0.704 -4.083 1.00 94.00 86 VAL A O 1
ATOM 680 N N . ALA A 1 87 ? 15.015 1.670 -5.587 1.00 93.25 87 ALA A N 1
ATOM 681 C CA . ALA A 1 87 ? 14.921 3.001 -4.987 1.00 93.25 87 ALA A CA 1
ATOM 682 C C . ALA A 1 87 ? 13.481 3.544 -5.021 1.00 93.25 87 ALA A C 1
ATOM 684 O O . ALA A 1 87 ? 12.996 4.051 -4.009 1.00 93.25 87 ALA A O 1
ATOM 685 N N . TYR A 1 88 ? 12.779 3.368 -6.146 1.00 93.31 88 TYR A N 1
ATOM 686 C CA . TYR A 1 88 ? 11.363 3.711 -6.272 1.00 93.31 88 TYR A CA 1
ATOM 687 C C . TYR A 1 88 ? 10.515 2.960 -5.240 1.00 93.31 88 TYR A C 1
ATOM 689 O O . TYR A 1 88 ? 9.706 3.568 -4.538 1.00 93.31 88 TYR A O 1
ATOM 697 N N . LEU A 1 89 ? 10.720 1.644 -5.106 1.00 95.75 89 LEU A N 1
ATOM 698 C CA . LEU A 1 89 ? 9.997 0.830 -4.131 1.00 95.75 89 LEU A CA 1
ATOM 699 C C . LEU A 1 89 ? 10.192 1.347 -2.700 1.00 95.75 89 LEU A C 1
ATOM 701 O O . LEU A 1 89 ? 9.211 1.507 -1.976 1.00 95.75 89 LEU A O 1
ATOM 705 N N . GLU A 1 90 ? 11.429 1.611 -2.278 1.00 95.94 90 GLU A N 1
ATOM 706 C CA . GLU A 1 90 ? 11.694 2.092 -0.916 1.00 95.94 90 GLU A CA 1
ATOM 707 C C . GLU A 1 90 ? 11.056 3.461 -0.656 1.00 95.94 90 GLU A C 1
ATOM 709 O O . GLU A 1 90 ? 10.506 3.690 0.424 1.00 95.94 90 GLU A O 1
ATOM 714 N N . ASP A 1 91 ? 11.037 4.346 -1.654 1.00 94.19 91 ASP A N 1
ATOM 715 C CA . ASP A 1 91 ? 10.314 5.615 -1.572 1.00 94.19 91 ASP A CA 1
ATOM 716 C C . ASP A 1 91 ? 8.803 5.398 -1.373 1.00 94.19 91 ASP A C 1
ATOM 718 O O . ASP A 1 91 ? 8.181 6.068 -0.539 1.00 94.19 91 ASP A O 1
ATOM 722 N N . ARG A 1 92 ? 8.207 4.417 -2.065 1.00 94.69 92 ARG A N 1
ATOM 723 C CA . ARG A 1 92 ? 6.796 4.036 -1.870 1.00 94.69 92 ARG A CA 1
ATOM 724 C C . ARG A 1 92 ? 6.545 3.428 -0.489 1.00 94.69 92 ARG A C 1
ATOM 726 O O . ARG A 1 92 ? 5.568 3.790 0.164 1.00 94.69 92 ARG A O 1
ATOM 733 N N . LEU A 1 93 ? 7.420 2.554 0.004 1.00 96.06 93 LEU A N 1
ATOM 734 C CA . LEU A 1 93 ? 7.288 1.962 1.343 1.00 96.06 93 LEU A CA 1
ATOM 735 C C . LEU A 1 93 ? 7.455 3.000 2.459 1.00 96.06 93 LEU A C 1
ATOM 737 O O . LEU A 1 93 ? 6.770 2.929 3.484 1.00 96.06 93 LEU A O 1
ATOM 741 N N . SER A 1 94 ? 8.335 3.980 2.254 1.00 94.06 94 SER A N 1
ATOM 742 C CA . SER A 1 94 ? 8.502 5.132 3.141 1.00 94.06 94 SER A CA 1
ATOM 743 C C . SER A 1 94 ? 7.236 5.992 3.172 1.00 94.06 94 SER A C 1
ATOM 745 O O . SER A 1 94 ? 6.750 6.351 4.248 1.00 94.06 94 SER A O 1
ATOM 747 N N . PHE A 1 95 ? 6.630 6.231 2.005 1.00 92.56 95 PHE A N 1
ATOM 748 C CA . PHE A 1 95 ? 5.359 6.944 1.889 1.00 92.56 95 PHE A CA 1
ATOM 749 C C . PHE A 1 95 ? 4.210 6.257 2.652 1.00 92.56 95 PHE A C 1
ATOM 751 O O . PHE A 1 95 ? 3.402 6.934 3.283 1.00 92.56 95 PHE A O 1
ATOM 758 N N . PHE A 1 96 ? 4.163 4.923 2.680 1.00 95.00 96 PHE A N 1
ATOM 759 C CA . PHE A 1 96 ? 3.150 4.166 3.429 1.00 95.00 96 PHE A CA 1
ATOM 760 C C . PHE A 1 96 ? 3.545 3.832 4.878 1.00 95.00 96 PHE A C 1
ATOM 762 O O . PHE A 1 96 ? 2.913 2.983 5.510 1.00 95.00 96 PHE A O 1
ATOM 769 N N . SER A 1 97 ? 4.580 4.471 5.430 1.00 93.19 97 SER A N 1
ATOM 770 C CA . SER A 1 97 ? 5.187 4.059 6.702 1.00 93.19 97 SER A CA 1
ATOM 771 C C . SER A 1 97 ? 4.260 4.082 7.917 1.00 93.19 97 SER A C 1
ATOM 773 O O . SER A 1 97 ? 4.429 3.255 8.809 1.00 93.19 97 SER A O 1
ATOM 775 N N . GLU A 1 98 ? 3.266 4.966 7.943 1.00 92.94 98 GLU A N 1
ATOM 776 C CA . GLU A 1 98 ? 2.273 5.026 9.025 1.00 92.94 98 GLU A CA 1
ATOM 777 C C . GLU A 1 98 ? 1.156 3.978 8.894 1.00 92.94 98 GLU A C 1
ATOM 779 O O . GLU A 1 98 ? 0.432 3.711 9.857 1.00 92.94 98 GLU A O 1
ATOM 784 N N . LEU A 1 99 ? 0.989 3.401 7.701 1.00 95.50 99 LEU A N 1
ATOM 785 C CA . LEU A 1 99 ? -0.060 2.432 7.380 1.00 95.50 99 LEU A CA 1
ATOM 786 C C . LEU A 1 99 ? 0.459 0.993 7.454 1.00 95.50 99 LEU A C 1
ATOM 788 O O . LEU A 1 99 ? -0.246 0.099 7.924 1.00 95.50 99 LEU A O 1
ATOM 792 N N . LEU A 1 100 ? 1.702 0.780 7.019 1.00 96.62 100 LEU A N 1
ATOM 793 C CA . LEU A 1 100 ? 2.342 -0.528 6.953 1.00 96.62 100 LEU A CA 1
ATOM 794 C C . LEU A 1 100 ? 3.268 -0.752 8.141 1.00 96.62 100 LEU A C 1
ATOM 796 O O . LEU A 1 100 ? 4.057 0.111 8.521 1.00 96.62 100 LEU A O 1
ATOM 800 N N . THR A 1 101 ? 3.225 -1.960 8.688 1.00 97.12 101 THR A N 1
ATOM 801 C CA . THR A 1 101 ? 4.228 -2.396 9.664 1.00 97.12 101 THR A CA 1
ATOM 802 C C . THR A 1 101 ? 5.565 -2.686 8.979 1.00 97.12 101 THR A C 1
ATOM 804 O O . THR A 1 101 ? 5.601 -3.026 7.798 1.00 97.12 101 THR A O 1
ATOM 807 N N . GLU A 1 102 ? 6.674 -2.635 9.723 1.00 97.06 102 GLU A N 1
ATOM 808 C CA . GLU A 1 102 ? 7.988 -3.025 9.183 1.00 97.06 102 GLU A CA 1
ATOM 809 C C . GLU A 1 102 ? 8.007 -4.469 8.660 1.00 97.06 102 GLU A C 1
ATOM 811 O O . GLU A 1 102 ? 8.601 -4.740 7.621 1.00 97.06 102 GLU A O 1
ATOM 816 N N . GLY A 1 103 ? 7.286 -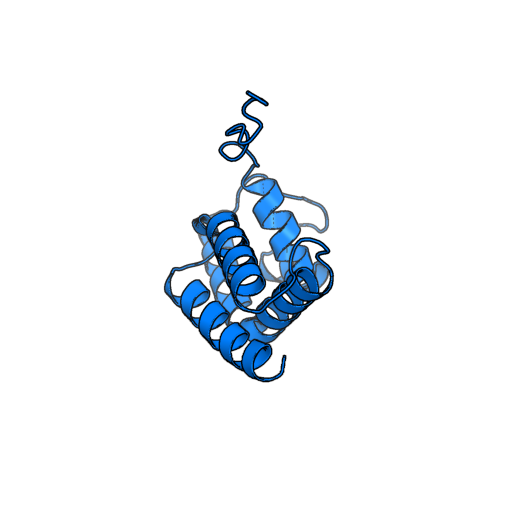5.386 9.317 1.00 97.88 103 GLY A N 1
ATOM 817 C CA . GLY A 1 103 ? 7.155 -6.765 8.841 1.00 97.88 103 GLY A CA 1
ATOM 818 C C . GLY A 1 103 ? 6.456 -6.860 7.483 1.00 97.88 103 GLY A C 1
ATOM 819 O O . GLY A 1 103 ? 6.874 -7.632 6.628 1.00 97.88 103 GLY A O 1
ATOM 820 N N . GLN A 1 104 ? 5.426 -6.045 7.249 1.00 98.19 104 GLN A N 1
ATOM 821 C CA . GLN A 1 104 ? 4.746 -5.985 5.952 1.00 98.19 104 GLN A CA 1
ATOM 822 C C . GLN A 1 104 ? 5.628 -5.358 4.876 1.00 98.19 104 GLN A C 1
ATOM 824 O O . GLN A 1 104 ? 5.657 -5.856 3.755 1.00 98.19 104 GLN A O 1
ATOM 829 N N . LYS A 1 105 ? 6.392 -4.314 5.215 1.00 98.31 105 LYS A N 1
ATOM 830 C CA . LYS A 1 105 ? 7.372 -3.729 4.291 1.00 98.31 105 LYS A CA 1
ATOM 831 C C . LYS A 1 105 ? 8.407 -4.763 3.862 1.00 98.31 105 LYS A C 1
ATOM 833 O O . LYS A 1 105 ? 8.671 -4.872 2.671 1.00 98.31 105 LYS A O 1
ATOM 838 N N . GLU A 1 106 ? 8.937 -5.560 4.790 1.00 98.06 106 GLU A N 1
ATOM 839 C CA . GLU A 1 106 ? 9.905 -6.605 4.435 1.00 98.06 106 GLU A CA 1
ATOM 840 C C . GLU A 1 106 ? 9.292 -7.675 3.530 1.00 98.06 106 GLU A C 1
ATOM 842 O O . GLU A 1 106 ? 9.874 -8.016 2.505 1.00 98.06 106 GLU A O 1
ATOM 847 N N . LYS A 1 107 ? 8.066 -8.121 3.823 1.00 97.88 107 LYS A N 1
ATOM 848 C CA . LYS A 1 107 ? 7.336 -9.042 2.943 1.00 97.88 107 LYS A CA 1
ATOM 849 C C . LYS A 1 107 ? 7.143 -8.477 1.529 1.00 97.88 107 LYS A C 1
ATOM 851 O O . LYS A 1 107 ? 7.279 -9.211 0.551 1.00 97.88 107 LYS A O 1
ATOM 856 N N . VAL A 1 108 ? 6.848 -7.179 1.405 1.00 97.38 108 VAL A N 1
ATOM 857 C CA . VAL A 1 108 ? 6.745 -6.509 0.099 1.00 97.38 108 VAL A CA 1
ATOM 858 C C . VAL A 1 108 ? 8.102 -6.476 -0.605 1.00 97.38 108 VAL A C 1
ATOM 860 O O . VAL A 1 108 ? 8.162 -6.782 -1.795 1.00 97.38 108 VAL A O 1
ATOM 863 N N . ARG A 1 109 ? 9.195 -6.165 0.106 1.00 97.31 109 ARG A N 1
ATOM 864 C CA . ARG A 1 109 ? 10.556 -6.211 -0.457 1.00 97.31 109 ARG A CA 1
ATOM 865 C C . ARG A 1 109 ? 10.898 -7.597 -0.982 1.00 97.31 109 ARG A C 1
ATOM 867 O O . ARG A 1 109 ? 11.400 -7.707 -2.095 1.00 97.31 109 ARG A O 1
ATOM 874 N N . ASP A 1 110 ? 10.606 -8.645 -0.220 1.00 96.50 110 ASP A N 1
ATOM 875 C CA . ASP A 1 110 ? 10.856 -10.027 -0.631 1.00 96.50 110 ASP A CA 1
ATOM 876 C C . ASP A 1 110 ? 10.052 -10.411 -1.875 1.00 96.50 110 ASP A C 1
ATOM 878 O O . ASP A 1 110 ? 10.609 -10.944 -2.840 1.00 96.50 110 ASP A O 1
ATOM 882 N N . GLY A 1 111 ? 8.761 -10.069 -1.901 1.00 94.62 111 GLY A N 1
ATOM 883 C CA . GLY A 1 111 ? 7.918 -10.267 -3.079 1.00 94.62 111 GLY A CA 1
ATOM 884 C C . GLY A 1 111 ? 8.452 -9.519 -4.303 1.00 94.62 111 GLY A C 1
ATOM 885 O O . GLY A 1 111 ? 8.531 -10.079 -5.398 1.00 94.62 111 GLY A O 1
ATOM 886 N N . PHE A 1 112 ? 8.893 -8.276 -4.116 1.00 93.75 112 PHE A N 1
ATOM 887 C CA . PHE A 1 112 ? 9.452 -7.465 -5.190 1.00 93.75 112 PHE A CA 1
ATOM 888 C C . PHE A 1 112 ? 10.799 -7.997 -5.696 1.00 93.75 112 PHE A C 1
ATOM 890 O O . PHE A 1 112 ? 11.005 -8.040 -6.903 1.00 93.75 112 PHE A O 1
ATOM 897 N N . ARG A 1 113 ? 11.696 -8.470 -4.817 1.00 92.50 113 ARG A N 1
ATOM 898 C CA . ARG A 1 113 ? 12.958 -9.135 -5.210 1.00 92.50 113 ARG A CA 1
ATOM 899 C C . ARG A 1 113 ? 12.691 -10.358 -6.090 1.00 92.50 113 ARG A C 1
ATOM 901 O O . ARG A 1 113 ? 13.394 -10.587 -7.073 1.00 92.50 113 ARG A O 1
ATOM 908 N N . SER A 1 114 ? 11.660 -11.140 -5.761 1.00 88.19 114 SER A N 1
ATOM 909 C CA . SER A 1 114 ? 11.242 -12.273 -6.594 1.00 88.19 114 SER A CA 1
ATOM 910 C C . SER A 1 114 ? 10.759 -11.813 -7.974 1.00 88.19 114 SER A C 1
ATOM 912 O O . SER A 1 114 ? 11.126 -12.413 -8.985 1.00 88.19 114 SER A O 1
ATOM 914 N N . PHE A 1 115 ? 10.003 -10.714 -8.037 1.00 84.50 115 PHE A N 1
ATOM 915 C CA . PHE A 1 115 ? 9.557 -10.120 -9.296 1.00 84.50 115 PHE A CA 1
ATOM 916 C C . PHE A 1 115 ? 10.725 -9.583 -10.142 1.00 84.50 115 PHE A C 1
ATOM 918 O O . PHE A 1 115 ? 10.834 -9.929 -11.318 1.00 84.50 115 PHE A O 1
ATOM 925 N N . SER A 1 116 ? 11.625 -8.795 -9.547 1.00 81.25 116 SER A N 1
ATOM 926 C CA . SER A 1 116 ? 12.727 -8.129 -10.253 1.00 81.25 116 SER A CA 1
ATOM 927 C C . SER A 1 116 ? 13.812 -9.083 -10.745 1.00 81.25 116 SER A C 1
ATOM 929 O O . SER A 1 116 ? 14.517 -8.756 -11.689 1.00 81.25 116 SER A O 1
ATOM 931 N N . SER A 1 117 ? 13.909 -10.293 -10.187 1.00 77.38 117 SER A N 1
ATOM 932 C CA . SER A 1 117 ? 14.804 -11.342 -10.703 1.00 77.38 117 SER A CA 1
ATOM 933 C C . SER A 1 117 ? 14.489 -11.796 -12.139 1.00 77.38 117 SER A C 1
ATOM 935 O O . SER A 1 117 ? 15.278 -12.518 -12.747 1.00 77.38 117 SER A O 1
ATOM 937 N N . ARG A 1 118 ? 13.321 -11.411 -12.668 1.00 70.00 118 ARG A N 1
ATOM 938 C CA . ARG A 1 118 ? 12.820 -11.779 -14.002 1.00 70.00 118 ARG A CA 1
ATOM 939 C C . ARG A 1 118 ? 12.990 -10.652 -15.028 1.00 70.00 118 ARG A C 1
ATOM 941 O O . ARG A 1 118 ? 12.523 -10.810 -16.155 1.00 70.00 118 ARG A O 1
ATOM 948 N N . TRP A 1 119 ? 13.581 -9.537 -14.608 1.00 63.56 119 TRP A N 1
ATOM 949 C CA . TRP A 1 119 ? 13.804 -8.310 -15.369 1.00 63.56 119 TRP A CA 1
ATOM 950 C C . TRP A 1 119 ? 15.274 -8.218 -15.777 1.00 63.56 119 TRP A C 1
ATOM 952 O O . TRP A 1 119 ? 15.526 -7.847 -16.943 1.00 63.56 119 TRP A O 1
#

pLDDT: mean 86.61, std 17.29, range [26.72, 98.31]

Solvent-accessible surface area (backbone atoms only — not comparable to full-atom values): 6986 Å² total; per-residue (Å²): 144,80,79,90,76,83,71,83,65,70,89,70,68,45,62,27,56,44,52,54,52,50,25,58,42,66,35,49,73,60,43,27,59,69,48,72,44,63,84,87,62,79,51,66,70,71,52,76,69,35,47,54,42,47,45,54,49,47,66,78,37,40,67,48,38,31,51,38,52,51,49,53,44,75,70,32,88,87,40,87,48,72,69,47,35,51,53,52,49,52,54,52,51,58,66,36,47,93,69,47,53,72,69,55,49,50,53,40,51,53,51,41,55,64,56,56,76,78,110